Protein AF-A0A8T3PNF4-F1 (afdb_monomer)

Mean predicted aligned error: 3.12 Å

pLDDT: mean 94.59, std 9.54, range [54.88, 98.69]

Secondary structure (DSSP, 8-state):
---TTT--EEEEESS-TTTHHHHHHHHHHH-S-EEEEE-S--SSHHHHTTTS--

Structure (mmCIF, N/CA/C/O backbone):
data_AF-A0A8T3PNF4-F1
#
_entry.id   AF-A0A8T3PNF4-F1
#
loop_
_atom_site.group_PDB
_atom_site.id
_atom_site.type_symbol
_atom_site.label_atom_id
_atom_site.label_alt_id
_atom_site.label_comp_id
_atom_site.label_asym_id
_atom_site.label_entity_id
_atom_site.label_seq_id
_atom_site.pdbx_PDB_ins_code
_atom_site.Cartn_x
_atom_site.Cartn_y
_atom_site.Cartn_z
_atom_site.occupancy
_atom_site.B_iso_or_equiv
_atom_site.auth_seq_id
_atom_site.auth_comp_id
_atom_site.auth_asym_id
_atom_site.auth_atom_id
_atom_site.pdbx_PDB_model_num
ATOM 1 N N . MET A 1 1 ? 18.742 -0.981 -22.932 1.00 54.88 1 MET A N 1
ATO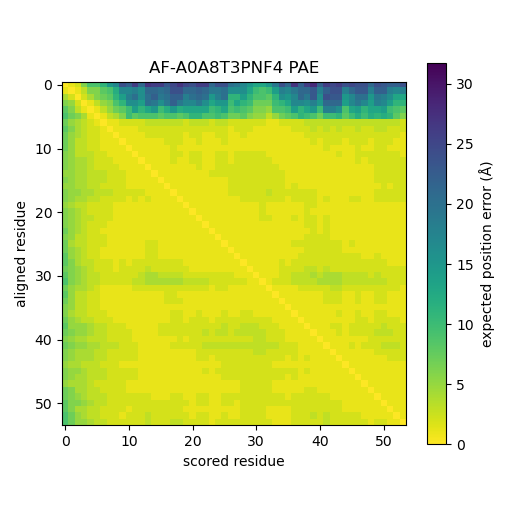M 2 C CA . MET A 1 1 ? 18.405 -2.199 -22.173 1.00 54.88 1 MET A CA 1
ATOM 3 C C . MET A 1 1 ? 17.398 -1.749 -21.133 1.00 54.88 1 MET A C 1
ATOM 5 O O . MET A 1 1 ? 17.756 -0.907 -20.322 1.00 54.88 1 MET A O 1
ATOM 9 N N . THR A 1 2 ? 16.126 -2.117 -21.262 1.00 63.62 2 THR A N 1
ATOM 10 C CA . THR A 1 2 ? 15.128 -1.779 -20.240 1.00 63.62 2 THR A CA 1
ATOM 11 C C . THR A 1 2 ? 15.223 -2.837 -19.149 1.00 63.62 2 THR A C 1
ATOM 13 O O . THR A 1 2 ? 15.109 -4.026 -19.425 1.00 63.62 2 THR A O 1
ATOM 16 N N . HIS A 1 3 ? 15.513 -2.403 -17.926 1.00 70.25 3 HIS A N 1
ATOM 17 C CA . HIS A 1 3 ? 15.653 -3.245 -16.733 1.00 70.25 3 HIS A CA 1
ATOM 18 C C . HIS A 1 3 ? 14.283 -3.614 -16.136 1.00 70.25 3 HIS A C 1
ATOM 20 O O . HIS A 1 3 ? 14.086 -3.594 -14.918 1.00 70.25 3 HIS A O 1
ATOM 26 N N . ASP A 1 4 ? 13.298 -3.881 -16.998 1.00 67.88 4 ASP A N 1
ATOM 27 C CA . ASP A 1 4 ? 11.932 -4.175 -16.570 1.00 67.88 4 ASP A CA 1
ATOM 28 C C . ASP A 1 4 ? 11.924 -5.496 -15.792 1.00 67.88 4 ASP A C 1
ATOM 30 O O . ASP A 1 4 ? 12.066 -6.580 -16.355 1.00 67.88 4 ASP A O 1
ATOM 34 N N . GLY A 1 5 ? 11.776 -5.394 -14.468 1.00 72.62 5 GLY A N 1
ATOM 35 C CA . GLY A 1 5 ? 11.776 -6.535 -13.550 1.00 72.62 5 GLY A CA 1
ATOM 36 C C . GLY A 1 5 ? 13.072 -6.765 -12.765 1.00 72.62 5 GLY A C 1
ATOM 37 O O . GLY A 1 5 ? 13.109 -7.713 -11.982 1.00 72.62 5 GLY A O 1
ATOM 38 N N . ASP A 1 6 ? 14.090 -5.912 -12.892 1.00 89.94 6 ASP A N 1
ATOM 39 C CA . ASP A 1 6 ? 15.305 -6.007 -12.059 1.00 89.94 6 ASP A CA 1
ATOM 40 C C . ASP A 1 6 ? 15.131 -5.328 -10.691 1.00 89.94 6 ASP A C 1
ATOM 42 O O . ASP A 1 6 ? 15.872 -5.602 -9.746 1.00 89.94 6 ASP A O 1
ATOM 46 N N . TYR A 1 7 ? 14.120 -4.463 -10.568 1.00 93.19 7 TYR A N 1
ATOM 47 C CA . TYR A 1 7 ? 13.876 -3.652 -9.381 1.00 93.19 7 TYR A CA 1
ATOM 48 C C . TYR A 1 7 ? 12.541 -3.984 -8.720 1.00 93.19 7 TYR A C 1
ATOM 50 O O . TYR A 1 7 ? 11.540 -4.264 -9.383 1.00 93.19 7 TYR A O 1
ATOM 58 N N . TRP A 1 8 ? 12.549 -3.910 -7.392 1.00 96.31 8 TRP A N 1
ATOM 59 C CA . TRP A 1 8 ? 11.389 -4.056 -6.524 1.00 96.31 8 TRP A CA 1
ATOM 60 C C . TRP A 1 8 ? 11.295 -2.831 -5.615 1.00 96.31 8 TRP A C 1
ATOM 62 O O . TRP A 1 8 ? 12.319 -2.323 -5.156 1.00 96.31 8 TRP A O 1
ATOM 72 N N . VAL A 1 9 ? 10.074 -2.382 -5.330 1.00 97.44 9 VAL A N 1
ATOM 73 C CA . VAL A 1 9 ? 9.800 -1.394 -4.279 1.00 97.44 9 VAL A CA 1
ATOM 74 C C . VAL A 1 9 ? 9.289 -2.133 -3.052 1.00 97.44 9 VAL A C 1
ATOM 76 O O . VAL A 1 9 ? 8.354 -2.920 -3.167 1.00 97.44 9 VAL A O 1
ATOM 79 N N . VAL A 1 10 ? 9.874 -1.864 -1.889 1.00 98.31 10 VAL A N 1
ATOM 80 C CA . VAL A 1 10 ? 9.367 -2.346 -0.599 1.00 98.31 10 VAL A CA 1
ATOM 81 C C . VAL A 1 10 ? 8.872 -1.144 0.195 1.00 98.31 10 VAL A C 1
ATOM 83 O O . VAL A 1 10 ? 9.600 -0.161 0.332 1.00 98.31 10 VAL A O 1
ATOM 86 N N . ILE A 1 11 ? 7.638 -1.216 0.689 1.00 98.38 11 ILE A N 1
ATOM 87 C CA . ILE A 1 11 ? 6.972 -0.141 1.429 1.00 98.38 11 ILE A CA 1
ATOM 88 C C . ILE A 1 11 ? 6.588 -0.692 2.809 1.00 98.38 11 ILE A C 1
ATOM 90 O O . ILE A 1 11 ? 5.611 -1.436 2.898 1.00 98.38 11 ILE A O 1
ATOM 94 N N . PRO A 1 12 ? 7.352 -0.398 3.874 1.00 98.38 12 PRO A N 1
ATOM 95 C CA . PRO A 1 12 ? 6.927 -0.717 5.231 1.00 98.38 12 PRO A CA 1
ATOM 96 C C . PRO A 1 12 ? 5.811 0.239 5.661 1.00 98.38 12 PRO A C 1
ATOM 98 O O . PRO A 1 12 ? 5.880 1.435 5.363 1.00 98.38 12 PRO A O 1
ATOM 101 N N . VAL A 1 13 ? 4.798 -0.279 6.351 1.00 98.38 13 VAL A N 1
ATOM 102 C CA . VAL A 1 13 ? 3.657 0.509 6.834 1.00 98.38 13 VAL A CA 1
ATOM 103 C C . VAL A 1 13 ? 3.275 0.126 8.255 1.00 98.38 13 VAL A C 1
ATOM 105 O O . VAL A 1 13 ? 3.377 -1.039 8.633 1.00 98.38 13 VAL A O 1
ATOM 108 N N . TYR A 1 14 ? 2.830 1.121 9.019 1.00 98.56 14 TYR A N 1
ATOM 109 C CA . TYR A 1 14 ? 2.250 0.960 10.346 1.00 98.56 14 TYR A CA 1
ATOM 110 C C . TYR A 1 14 ? 1.254 2.102 10.581 1.00 98.56 14 TYR A C 1
ATOM 112 O O . TYR A 1 14 ? 1.669 3.255 10.675 1.00 98.56 14 TYR A O 1
ATOM 120 N N . ASP A 1 15 ? -0.036 1.781 10.650 1.00 98.50 15 ASP A N 1
ATOM 121 C CA . ASP A 1 15 ? -1.143 2.733 10.832 1.00 98.50 15 ASP A CA 1
ATOM 122 C C . ASP A 1 15 ? -1.175 3.883 9.791 1.00 98.50 15 ASP A C 1
ATOM 124 O O . ASP A 1 15 ? -1.190 5.073 10.114 1.00 98.50 15 ASP A O 1
ATOM 128 N N . GLU A 1 16 ? -1.177 3.510 8.507 1.00 98.69 16 GLU A N 1
ATOM 129 C CA . GLU A 1 16 ? -1.137 4.406 7.342 1.00 98.69 16 GLU A CA 1
ATOM 130 C C . GLU A 1 16 ? -2.380 4.284 6.435 1.00 98.69 16 GLU A C 1
ATOM 132 O O . GLU A 1 16 ? -2.327 4.590 5.236 1.00 98.69 16 GLU A O 1
ATOM 137 N N . ALA A 1 17 ? -3.533 3.864 6.971 1.00 98.56 17 ALA A N 1
ATOM 138 C CA . ALA A 1 17 ? -4.772 3.705 6.201 1.00 98.56 17 ALA A CA 1
ATOM 139 C C . ALA A 1 17 ? -5.144 4.924 5.324 1.00 98.56 17 ALA A C 1
ATOM 141 O O . ALA A 1 17 ? -5.596 4.718 4.190 1.00 98.56 17 ALA A O 1
ATOM 142 N N . PRO A 1 18 ? -4.934 6.192 5.754 1.00 98.56 18 PRO A N 1
ATOM 143 C CA . PRO A 1 18 ? -5.270 7.355 4.932 1.00 98.56 18 PRO A CA 1
ATOM 144 C C . PRO A 1 18 ? -4.374 7.547 3.701 1.00 98.56 18 PRO A C 1
ATOM 146 O O . PRO A 1 18 ? -4.782 8.227 2.759 1.00 98.56 18 PRO A O 1
ATOM 149 N N . THR A 1 19 ? -3.153 7.004 3.700 1.00 98.38 19 THR A N 1
ATOM 150 C CA . THR A 1 19 ? -2.108 7.362 2.723 1.00 98.38 19 THR A CA 1
ATOM 151 C C . THR A 1 19 ? -1.693 6.185 1.841 1.00 98.38 19 THR A C 1
ATOM 153 O O . THR A 1 19 ? -1.403 6.370 0.651 1.00 98.38 19 THR A O 1
ATOM 156 N N . ILE A 1 20 ? -1.708 4.961 2.381 1.00 98.62 20 ILE A N 1
ATOM 157 C CA . ILE A 1 20 ? -1.024 3.816 1.776 1.00 98.62 20 ILE A CA 1
ATOM 158 C C . ILE A 1 20 ? -1.520 3.480 0.369 1.00 98.62 20 ILE A C 1
ATOM 160 O O . ILE A 1 20 ? -0.727 3.183 -0.528 1.00 98.62 20 ILE A O 1
ATOM 164 N N . ARG A 1 21 ? -2.825 3.612 0.112 1.00 98.62 21 ARG A N 1
ATOM 165 C CA . ARG A 1 21 ? -3.387 3.322 -1.212 1.00 98.62 21 ARG A CA 1
ATOM 166 C C . ARG A 1 21 ? -2.782 4.213 -2.297 1.00 98.62 21 ARG A C 1
ATOM 168 O O . ARG A 1 21 ? -2.461 3.737 -3.388 1.00 98.62 21 ARG A O 1
ATOM 175 N N . GLU A 1 22 ? -2.622 5.504 -2.017 1.00 98.69 22 GLU A N 1
ATOM 176 C CA . GLU A 1 22 ? -2.039 6.439 -2.977 1.00 98.69 22 GLU A CA 1
ATOM 177 C C . GLU A 1 22 ? -0.547 6.159 -3.194 1.00 98.69 22 GLU A C 1
ATOM 179 O O . GLU A 1 22 ? -0.075 6.182 -4.336 1.00 98.69 22 GLU A O 1
ATOM 184 N N . VAL A 1 23 ? 0.181 5.860 -2.117 1.00 98.56 23 VAL A N 1
ATOM 185 C CA . VAL A 1 23 ? 1.609 5.526 -2.166 1.00 98.56 23 VAL A CA 1
ATOM 186 C C . VAL A 1 23 ? 1.841 4.265 -3.009 1.00 98.56 23 VAL A C 1
ATOM 188 O O . VAL A 1 23 ? 2.645 4.299 -3.945 1.00 98.56 23 VAL A O 1
ATOM 191 N N . ALA A 1 24 ? 1.077 3.194 -2.773 1.00 98.50 24 ALA A N 1
ATOM 192 C CA . ALA A 1 24 ? 1.144 1.953 -3.544 1.00 98.50 24 ALA A CA 1
ATOM 193 C C . ALA A 1 24 ? 0.824 2.174 -5.033 1.00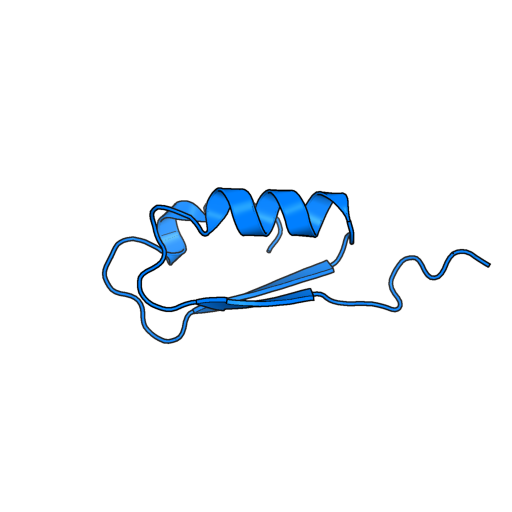 98.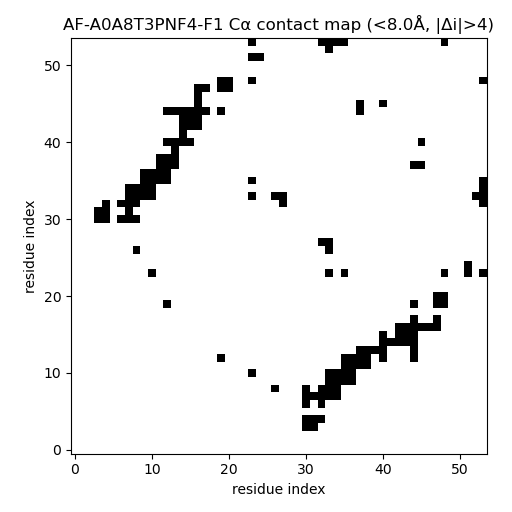50 24 ALA A C 1
ATOM 195 O O . ALA A 1 24 ? 1.563 1.725 -5.909 1.00 98.50 24 ALA A O 1
ATOM 196 N N . LEU A 1 25 ? -0.225 2.944 -5.347 1.00 98.44 25 LEU A N 1
ATOM 197 C CA . LEU A 1 25 ? -0.572 3.289 -6.731 1.00 98.44 25 LEU A CA 1
ATOM 198 C C . LEU A 1 25 ? 0.522 4.104 -7.434 1.00 98.44 25 LEU A C 1
ATOM 200 O O . LEU A 1 25 ? 0.737 3.934 -8.634 1.00 98.44 25 LEU A O 1
ATOM 204 N N . ARG A 1 26 ? 1.193 5.018 -6.724 1.00 98.31 26 ARG A N 1
ATOM 205 C CA . ARG A 1 26 ? 2.321 5.794 -7.266 1.00 98.31 26 ARG A CA 1
ATOM 206 C C . ARG A 1 26 ? 3.529 4.896 -7.529 1.00 98.31 26 ARG A C 1
ATOM 208 O O . ARG A 1 26 ? 4.133 5.024 -8.590 1.00 98.31 26 ARG A O 1
ATOM 215 N N . ALA A 1 27 ? 3.830 3.966 -6.624 1.00 97.81 27 ALA A N 1
ATOM 216 C CA . ALA A 1 27 ? 4.903 2.991 -6.802 1.00 97.81 27 ALA A CA 1
ATOM 217 C C . ALA A 1 27 ? 4.641 2.065 -8.002 1.00 97.81 27 ALA A C 1
ATOM 219 O O . ALA A 1 27 ? 5.515 1.917 -8.852 1.00 97.81 27 ALA A O 1
ATOM 220 N N . LEU A 1 28 ? 3.413 1.551 -8.143 1.00 97.00 28 LEU A N 1
ATOM 221 C CA . LEU A 1 28 ? 3.001 0.695 -9.264 1.00 97.00 28 LEU A CA 1
ATOM 222 C C . LEU A 1 28 ? 3.068 1.391 -10.633 1.00 97.00 28 LEU A C 1
ATOM 224 O O . LEU A 1 28 ? 3.224 0.730 -11.656 1.00 97.00 28 LEU A O 1
ATOM 228 N N . ARG A 1 29 ? 2.962 2.728 -10.679 1.00 96.50 29 ARG A N 1
ATOM 229 C CA . ARG A 1 29 ? 3.187 3.504 -11.913 1.00 96.50 29 ARG A CA 1
ATOM 230 C C . ARG A 1 29 ? 4.663 3.622 -12.288 1.00 96.50 29 ARG A C 1
ATOM 232 O O . ARG A 1 29 ? 4.956 3.876 -13.452 1.00 96.50 29 ARG A O 1
ATOM 239 N N . ALA A 1 30 ? 5.567 3.496 -11.319 1.00 94.44 30 ALA A N 1
ATOM 240 C CA . ALA A 1 30 ? 7.005 3.595 -11.537 1.00 94.44 30 ALA A CA 1
ATOM 241 C C . ALA A 1 30 ? 7.641 2.227 -11.813 1.00 94.44 30 ALA A C 1
ATOM 243 O O . ALA A 1 30 ? 8.506 2.124 -12.679 1.00 94.44 30 ALA A O 1
ATOM 244 N N . LEU A 1 31 ? 7.218 1.188 -11.085 1.00 94.06 31 LEU A N 1
ATOM 245 C CA . LEU A 1 31 ? 7.740 -0.170 -11.202 1.00 94.06 31 LEU A CA 1
ATOM 246 C C . LEU A 1 31 ? 6.612 -1.206 -11.102 1.00 94.06 31 LEU A C 1
ATOM 248 O O . LEU A 1 31 ? 5.714 -1.059 -10.276 1.00 94.06 31 LEU A O 1
ATOM 252 N N . PRO A 1 32 ? 6.685 -2.304 -11.875 1.00 92.38 32 PRO A N 1
ATOM 253 C CA . PRO A 1 32 ? 5.641 -3.327 -11.881 1.00 92.38 32 PRO A CA 1
ATOM 254 C C . PRO A 1 32 ? 5.632 -4.208 -10.623 1.00 92.38 32 PRO A C 1
ATOM 256 O O . PRO A 1 32 ? 4.714 -5.001 -10.448 1.00 92.38 32 PRO A O 1
ATOM 259 N N . ARG A 1 33 ? 6.669 -4.127 -9.778 1.00 95.69 33 ARG A N 1
ATOM 260 C CA . ARG A 1 33 ? 6.859 -4.992 -8.610 1.00 95.69 33 ARG A CA 1
ATOM 261 C C . ARG A 1 33 ? 6.929 -4.160 -7.338 1.00 95.69 33 ARG A C 1
ATOM 263 O O . ARG A 1 33 ? 7.935 -3.498 -7.076 1.00 95.69 33 ARG A O 1
ATOM 270 N N . VAL A 1 34 ? 5.859 -4.215 -6.559 1.00 97.75 34 VAL A N 1
ATOM 271 C CA . VAL A 1 34 ? 5.718 -3.522 -5.279 1.00 97.75 34 VAL A CA 1
ATOM 272 C C . VAL A 1 34 ? 5.353 -4.563 -4.230 1.00 97.75 34 VAL A C 1
ATOM 274 O O . VAL A 1 34 ? 4.522 -5.421 -4.496 1.00 97.75 34 VA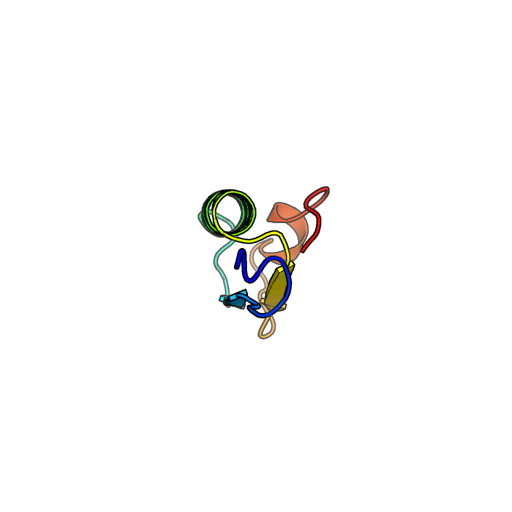L A O 1
ATOM 277 N N . ILE A 1 35 ? 6.007 -4.495 -3.076 1.00 98.31 35 ILE A N 1
ATOM 278 C CA . ILE A 1 35 ? 5.702 -5.288 -1.886 1.00 98.31 35 ILE A CA 1
ATOM 279 C C . ILE A 1 35 ? 5.348 -4.296 -0.786 1.00 98.31 35 ILE A C 1
ATOM 281 O O . ILE A 1 35 ? 6.149 -3.406 -0.479 1.00 98.31 35 ILE A O 1
ATOM 285 N N . VAL A 1 36 ? 4.179 -4.458 -0.173 1.00 98.50 36 VAL A N 1
ATOM 286 C CA . VAL A 1 36 ? 3.839 -3.750 1.065 1.00 98.50 36 VAL A CA 1
ATOM 287 C C . VAL A 1 36 ? 4.029 -4.693 2.246 1.00 98.50 36 VAL A C 1
ATOM 289 O O . VAL A 1 36 ? 3.5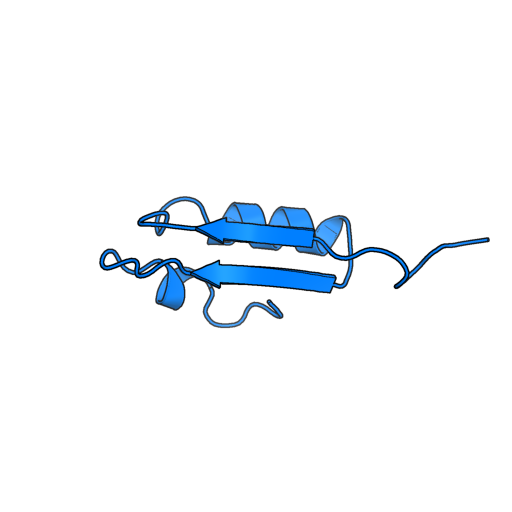62 -5.829 2.222 1.00 98.50 36 VAL A O 1
ATOM 292 N N . VAL A 1 37 ? 4.742 -4.230 3.270 1.00 98.56 37 VAL A N 1
ATOM 293 C CA . VAL A 1 37 ? 4.976 -4.9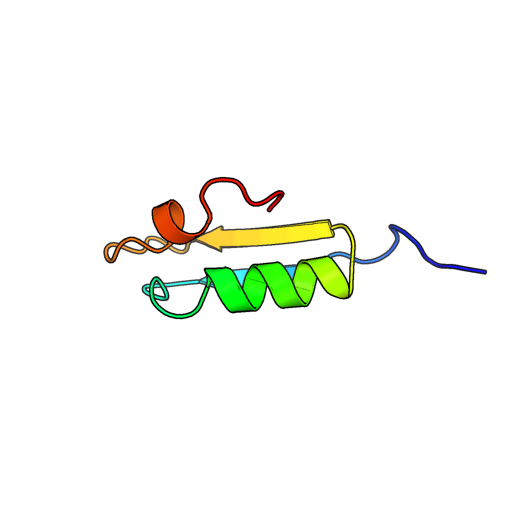88 4.502 1.00 98.56 37 VAL A CA 1
ATOM 294 C C . VAL A 1 37 ? 4.259 -4.270 5.633 1.00 98.56 37 VAL A C 1
ATOM 296 O O . VAL A 1 37 ? 4.703 -3.207 6.064 1.00 98.56 37 VAL A O 1
ATOM 299 N N . ASP A 1 38 ? 3.142 -4.842 6.074 1.00 98.25 38 ASP A N 1
ATOM 300 C CA . ASP A 1 38 ? 2.386 -4.348 7.223 1.00 98.25 38 ASP A CA 1
ATOM 301 C C . ASP A 1 38 ? 3.040 -4.824 8.528 1.00 98.25 38 ASP A C 1
ATOM 303 O O . ASP A 1 38 ? 3.159 -6.029 8.762 1.00 98.25 38 ASP A O 1
ATOM 307 N N . ASP A 1 39 ? 3.479 -3.876 9.358 1.00 97.50 39 ASP A N 1
ATOM 308 C CA . ASP A 1 39 ? 4.152 -4.111 10.642 1.00 97.50 39 ASP A CA 1
ATOM 309 C C . ASP A 1 39 ? 3.163 -4.172 11.824 1.00 97.50 39 ASP A C 1
ATOM 311 O O . ASP A 1 39 ? 3.468 -3.776 12.948 1.00 97.50 39 ASP A O 1
ATOM 315 N N . GLY A 1 40 ? 1.944 -4.663 11.576 1.00 97.94 40 GLY A N 1
ATOM 316 C CA . GLY A 1 40 ? 0.934 -4.892 12.613 1.00 97.94 40 GLY A CA 1
ATOM 317 C C . GLY A 1 40 ? -0.033 -3.728 12.826 1.00 97.94 40 GLY A C 1
ATOM 318 O O . GLY A 1 40 ? -0.436 -3.466 13.960 1.00 97.94 40 GLY A O 1
ATOM 319 N N . SER A 1 41 ? -0.415 -3.051 11.745 1.00 98.50 41 SER A N 1
ATOM 320 C CA . SER A 1 41 ? -1.386 -1.954 11.759 1.00 98.50 41 SER A CA 1
ATOM 321 C C . SER A 1 41 ? -2.753 -2.392 12.29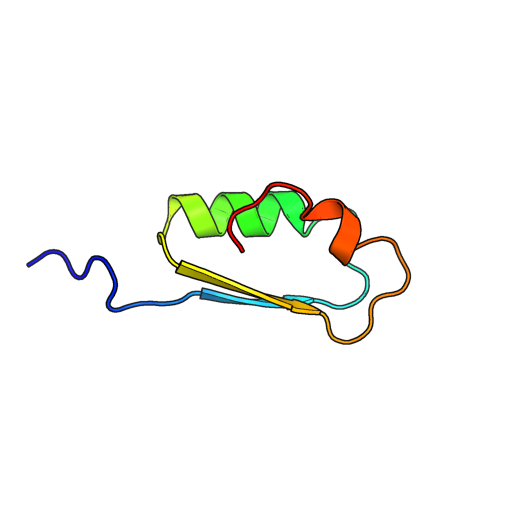8 1.00 98.50 41 SER A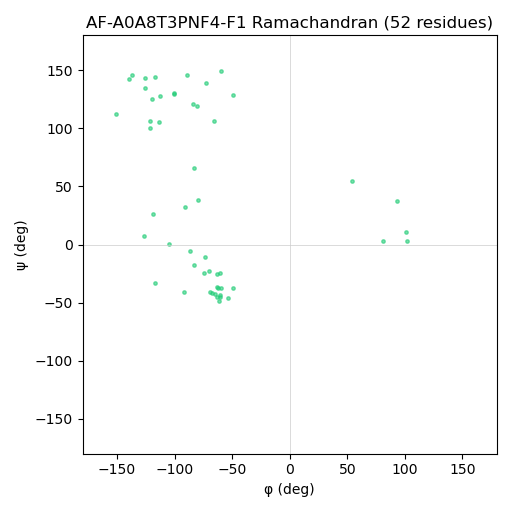 C 1
ATOM 323 O O . SER A 1 41 ? -3.183 -3.534 12.120 1.00 98.50 41 SER A O 1
ATOM 325 N N . CYS A 1 42 ? -3.470 -1.465 12.933 1.00 98.12 42 CYS A N 1
ATOM 326 C CA . CYS A 1 42 ? -4.792 -1.692 13.534 1.00 98.12 42 CYS A CA 1
ATOM 327 C C . CYS A 1 42 ? -5.859 -0.689 13.050 1.00 98.12 42 CYS A C 1
ATOM 329 O O . CYS A 1 42 ? -6.974 -0.664 13.574 1.00 98.12 42 CYS A O 1
ATOM 331 N N . ASP A 1 43 ? -5.526 0.146 12.066 1.00 98.56 43 ASP A N 1
ATOM 332 C CA . ASP A 1 43 ? -6.320 1.296 11.616 1.00 98.56 43 ASP A CA 1
ATOM 333 C C . ASP A 1 43 ? -7.059 1.095 10.275 1.00 98.56 43 ASP A C 1
ATOM 335 O O . ASP A 1 43 ? -7.736 2.008 9.799 1.00 98.56 43 ASP A O 1
ATOM 339 N N . GLY A 1 44 ? -6.937 -0.080 9.654 1.00 98.50 44 GLY A N 1
ATOM 340 C CA . GLY A 1 44 ? -7.474 -0.351 8.317 1.00 98.50 44 GLY A CA 1
ATOM 341 C C . GLY A 1 44 ? -6.442 -0.297 7.180 1.00 98.50 44 GLY A C 1
ATOM 342 O O . GLY A 1 44 ? -6.823 -0.265 6.005 1.00 98.50 44 GLY A O 1
ATOM 343 N N . THR A 1 45 ? -5.142 -0.232 7.499 1.00 98.56 45 THR A N 1
ATOM 344 C CA . THR A 1 45 ? -4.044 -0.157 6.515 1.00 98.56 45 THR A CA 1
ATOM 345 C C . THR A 1 45 ? -4.093 -1.287 5.481 1.00 98.56 45 THR A C 1
ATOM 347 O O . THR A 1 45 ? -4.004 -1.022 4.278 1.00 98.56 45 THR A O 1
ATOM 350 N N . ALA A 1 46 ? -4.293 -2.535 5.914 1.00 97.88 46 ALA A N 1
ATOM 351 C CA . ALA A 1 46 ? -4.383 -3.683 5.014 1.00 97.88 46 ALA A CA 1
ATOM 352 C C . ALA A 1 46 ? -5.619 -3.601 4.100 1.00 97.88 46 ALA A C 1
ATOM 354 O O . ALA A 1 46 ? -5.539 -3.833 2.891 1.00 97.88 46 ALA A O 1
ATOM 355 N N . GLU A 1 47 ? -6.769 -3.207 4.645 1.00 98.62 47 GLU A N 1
ATOM 356 C CA . GLU A 1 47 ? -8.024 -3.070 3.910 1.00 98.62 47 GLU A CA 1
ATOM 357 C C . GLU A 1 47 ? -7.930 -1.995 2.820 1.00 98.62 47 GLU A C 1
ATOM 359 O O . GLU A 1 47 ? -8.460 -2.186 1.719 1.00 98.62 47 GLU A O 1
ATOM 364 N N . ALA A 1 48 ? -7.210 -0.897 3.078 1.00 98.62 48 ALA A N 1
ATOM 365 C CA . ALA A 1 48 ? -7.000 0.192 2.121 1.00 98.62 48 ALA A CA 1
ATOM 366 C C . ALA A 1 48 ? -6.290 -0.263 0.825 1.00 98.62 48 ALA A C 1
ATOM 368 O O . ALA A 1 48 ? -6.467 0.345 -0.244 1.00 98.62 48 ALA A O 1
ATOM 369 N N . LEU A 1 49 ? -5.532 -1.363 0.889 1.00 98.44 49 LEU A N 1
ATOM 370 C CA . LEU A 1 49 ? -4.811 -1.964 -0.236 1.00 98.44 49 LEU A CA 1
ATOM 371 C C . LEU A 1 49 ? -5.646 -2.949 -1.060 1.00 98.44 49 LEU A C 1
ATOM 373 O O . LEU A 1 49 ? -5.197 -3.378 -2.124 1.00 98.44 49 LEU A O 1
ATOM 377 N N . THR A 1 50 ? -6.875 -3.266 -0.638 1.00 98.38 50 THR A N 1
ATOM 378 C CA . THR A 1 50 ? -7.748 -4.215 -1.346 1.00 98.38 50 THR A CA 1
ATOM 379 C C . THR A 1 50 ? -7.836 -3.894 -2.844 1.00 98.38 50 THR A C 1
ATOM 381 O O . THR A 1 50 ? -8.109 -2.757 -3.261 1.00 98.38 50 THR A O 1
ATOM 384 N N . GLY A 1 51 ? -7.594 -4.920 -3.664 1.00 97.94 51 GLY A N 1
ATOM 385 C CA . GLY A 1 51 ? -7.651 -4.851 -5.125 1.00 97.94 51 GLY A CA 1
ATOM 386 C C . GLY A 1 51 ? -6.411 -4.262 -5.807 1.00 97.94 51 GLY A C 1
ATOM 387 O O . GLY A 1 51 ? -6.428 -4.127 -7.029 1.00 97.94 51 GLY A O 1
ATOM 388 N N . LEU A 1 52 ? -5.355 -3.908 -5.067 1.00 97.94 52 LEU A N 1
ATOM 389 C CA . LEU A 1 52 ? -4.063 -3.554 -5.656 1.00 97.94 52 LEU A CA 1
ATOM 390 C C . LEU A 1 52 ? -3.174 -4.801 -5.829 1.00 97.94 52 LEU A C 1
ATOM 392 O O . LEU A 1 52 ? -3.239 -5.708 -5.003 1.00 97.94 52 LEU A O 1
ATOM 396 N N . PRO A 1 53 ? -2.340 -4.864 -6.883 1.00 97.12 53 PRO A N 1
ATOM 397 C CA . PRO A 1 53 ? -1.366 -5.937 -7.083 1.00 97.12 53 PRO A CA 1
ATOM 398 C C . PRO A 1 53 ? -0.075 -5.655 -6.293 1.00 97.12 53 PRO A C 1
ATOM 400 O O . PRO A 1 53 ? 0.967 -5.383 -6.892 1.00 97.12 53 PRO A O 1
ATOM 403 N N . VAL A 1 54 ? -0.170 -5.653 -4.961 1.00 95.50 54 VAL A N 1
ATOM 404 C CA . VAL A 1 54 ? 0.946 -5.421 -4.019 1.00 95.50 54 VAL A CA 1
ATOM 405 C C . VAL A 1 54 ? 1.073 -6.523 -2.979 1.00 95.50 54 VAL A C 1
ATOM 407 O O . VAL A 1 54 ? 0.102 -7.302 -2.844 1.00 95.50 54 VAL A O 1
#

Foldseek 3Di:
DDCQPVDAAEAEDAQQLVPQLVVLVVVCVVHVHYHYHYPDHDNCNVVSCPPPPD

Solvent-accessible surface area (backbone atoms only — not comparable to full-atom values): 3406 Å² total; per-residue (Å²): 135,83,68,85,80,80,60,74,46,79,44,81,43,64,62,38,36,94,50,49,45,61,53,53,54,54,48,52,75,75,36,90,39,44,42,67,45,74,74,75,48,87,66,48,34,73,65,48,43,66,92,56,91,86

Radius of gyration: 11.76 Å; Cα contacts (8 Å, |Δi|>4): 82; chains: 1; bounding box: 26×14×36 Å

Nearest PDB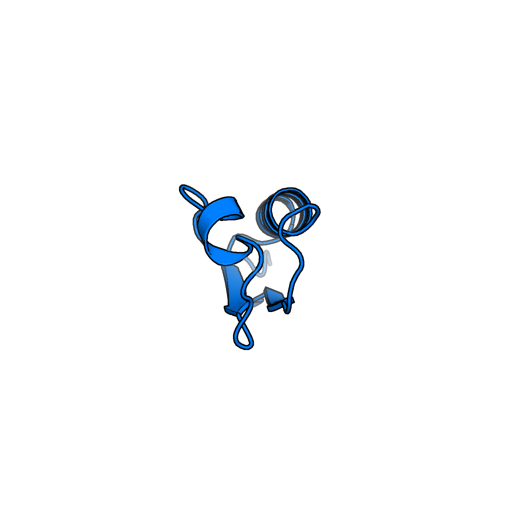 structures (foldseek):
  2lvb-assembly1_A  TM=6.254E-01  e=2.234E+00  synthetic construct
  5o5q-assembly1_C  TM=4.128E-01  e=4.128E+00  Escherichia coli

Sequence (54 aa):
MTHDGDYWVVIPVYDEAPTIREVALRALRALPRVIVVDDGSCDGTAEALTGLPV